Protein AF-A0A8I2JZ01-F1 (afdb_monomer_lite)

Radius of gyration: 20.09 Å; chains: 1; bounding box: 47×57×39 Å

Structure (mmCIF, N/CA/C/O backbone):
data_AF-A0A8I2JZ01-F1
#
_entry.id   AF-A0A8I2JZ01-F1
#
loop_
_atom_site.group_PDB
_atom_site.id
_atom_site.type_symbol
_atom_site.label_atom_id
_atom_site.label_alt_id
_atom_site.label_comp_id
_atom_site.label_asym_id
_atom_site.label_entity_id
_atom_site.label_seq_id
_atom_site.pdbx_PDB_ins_code
_atom_site.Cartn_x
_atom_site.Cartn_y
_atom_site.Cartn_z
_atom_site.occupancy
_atom_site.B_iso_or_equiv
_atom_site.auth_seq_id
_atom_site.auth_comp_id
_atom_site.auth_asym_id
_atom_site.auth_atom_id
_atom_site.pdbx_PDB_model_num
ATOM 1 N N . MET A 1 1 ? 18.876 0.802 -25.998 1.00 35.38 1 MET A N 1
ATOM 2 C CA . MET A 1 1 ? 18.545 -0.433 -25.256 1.00 35.38 1 MET A CA 1
ATOM 3 C C . MET A 1 1 ? 17.893 0.016 -23.960 1.00 35.38 1 MET A C 1
ATOM 5 O O . MET A 1 1 ? 18.572 0.656 -23.172 1.00 35.38 1 MET A O 1
ATOM 9 N N . GLY A 1 2 ? 16.570 -0.131 -23.845 1.00 46.69 2 GLY A N 1
ATOM 10 C CA . GLY A 1 2 ? 15.777 0.472 -22.767 1.00 46.69 2 GLY A CA 1
ATOM 11 C C . GLY A 1 2 ? 16.069 -0.205 -21.436 1.00 46.69 2 GLY A C 1
ATOM 12 O O . GLY A 1 2 ? 15.930 -1.420 -21.314 1.00 46.69 2 GLY A O 1
ATOM 13 N N . SER A 1 3 ? 16.543 0.565 -20.467 1.00 50.56 3 SER A N 1
ATOM 14 C CA . SER A 1 3 ? 16.920 0.053 -19.158 1.00 50.56 3 SER A CA 1
ATOM 15 C C . SER A 1 3 ? 15.683 -0.400 -18.379 1.00 50.56 3 SER A C 1
ATOM 17 O O . SER A 1 3 ? 14.983 0.426 -17.816 1.00 50.56 3 SER A O 1
ATOM 19 N N . LYS A 1 4 ? 15.488 -1.725 -18.390 1.00 61.19 4 LYS A N 1
ATOM 20 C CA . LYS A 1 4 ? 15.120 -2.625 -17.282 1.00 61.19 4 LYS A CA 1
ATOM 21 C C . LYS A 1 4 ? 13.765 -2.427 -16.580 1.00 61.19 4 LYS A C 1
ATOM 23 O O . LYS A 1 4 ? 13.534 -1.419 -15.934 1.00 61.19 4 LYS A O 1
ATOM 28 N N . SER A 1 5 ? 12.977 -3.508 -16.617 1.00 78.44 5 SER A N 1
ATOM 29 C CA . SER A 1 5 ? 11.742 -3.861 -15.883 1.00 78.44 5 SER A CA 1
ATOM 30 C C . SER A 1 5 ? 11.745 -3.687 -14.353 1.00 78.44 5 SER A C 1
ATOM 32 O O . SER A 1 5 ? 10.900 -4.275 -13.686 1.00 78.44 5 SER A O 1
ATOM 34 N N . ILE A 1 6 ? 12.688 -2.946 -13.773 1.00 87.94 6 ILE A N 1
ATOM 35 C CA . ILE A 1 6 ? 12.833 -2.837 -12.322 1.00 87.94 6 ILE A CA 1
ATOM 36 C C . ILE A 1 6 ? 12.098 -1.602 -11.818 1.00 87.94 6 ILE A C 1
ATOM 38 O O . ILE A 1 6 ? 12.281 -0.511 -12.352 1.00 87.94 6 ILE A O 1
ATOM 42 N N . LEU A 1 7 ? 11.311 -1.783 -10.763 1.00 91.19 7 LEU A N 1
ATOM 43 C CA . LEU A 1 7 ? 10.599 -0.718 -10.068 1.00 91.19 7 LEU A CA 1
ATOM 44 C C . LEU A 1 7 ? 10.649 -0.975 -8.560 1.00 91.19 7 LEU A C 1
ATOM 46 O O . LEU A 1 7 ? 10.589 -2.125 -8.124 1.00 91.19 7 LEU A O 1
ATOM 50 N N . SER A 1 8 ? 10.753 0.071 -7.747 1.00 94.19 8 SER A N 1
ATOM 51 C CA . SER A 1 8 ? 10.586 -0.042 -6.296 1.00 94.19 8 SER A CA 1
ATOM 52 C C . SER A 1 8 ? 9.149 0.260 -5.880 1.00 94.19 8 SER A C 1
ATOM 54 O O . SER A 1 8 ? 8.588 1.254 -6.325 1.00 94.19 8 SER A O 1
ATOM 56 N N . LEU A 1 9 ? 8.581 -0.564 -4.995 1.00 95.69 9 LEU A N 1
ATOM 57 C CA . LEU A 1 9 ? 7.471 -0.198 -4.111 1.00 95.69 9 LEU A CA 1
ATOM 58 C C . LEU A 1 9 ? 8.079 0.337 -2.813 1.00 95.69 9 LEU A C 1
ATOM 60 O O . LEU A 1 9 ? 8.651 -0.424 -2.031 1.00 95.69 9 LEU A O 1
ATOM 64 N N . ASP A 1 10 ? 7.993 1.646 -2.622 1.00 96.19 10 ASP A N 1
ATOM 65 C CA . ASP A 1 10 ? 8.699 2.388 -1.575 1.00 96.19 10 ASP A CA 1
ATOM 66 C C . ASP A 1 10 ? 7.836 2.662 -0.348 1.00 96.19 10 ASP A C 1
ATOM 68 O O . ASP A 1 10 ? 8.351 2.746 0.760 1.00 96.19 10 ASP A O 1
ATOM 72 N N . GLU A 1 11 ? 6.525 2.799 -0.532 1.00 95.56 11 GLU A N 1
ATOM 73 C CA . GLU A 1 11 ? 5.577 2.874 0.577 1.00 95.56 11 GLU A CA 1
ATOM 74 C C . GLU A 1 11 ? 4.345 2.045 0.230 1.00 95.56 11 GLU A C 1
ATOM 76 O O . GLU A 1 11 ? 3.812 2.161 -0.873 1.00 95.56 11 GLU A O 1
ATOM 81 N N . LEU A 1 12 ? 3.877 1.241 1.182 1.00 95.44 12 LEU A N 1
ATOM 82 C CA . LEU A 1 12 ? 2.589 0.561 1.130 1.00 95.44 12 LEU A CA 1
ATOM 83 C C . LEU A 1 12 ? 1.906 0.760 2.477 1.00 95.44 12 LEU A C 1
ATOM 85 O O . LEU A 1 12 ? 2.414 0.303 3.502 1.00 95.44 12 LEU A O 1
ATOM 89 N N . LYS A 1 13 ? 0.772 1.456 2.469 1.00 95.25 13 LYS A N 1
ATOM 90 C CA . LYS A 1 13 ? -0.012 1.744 3.670 1.00 95.25 13 LYS A CA 1
ATOM 91 C C . LYS A 1 13 ? -1.476 1.421 3.427 1.00 95.25 13 LYS A C 1
ATOM 93 O O . LYS A 1 13 ? -2.006 1.679 2.345 1.00 95.25 13 LYS A O 1
ATOM 98 N N . ILE A 1 14 ? -2.123 0.866 4.444 1.00 94.88 14 ILE A N 1
ATOM 99 C CA . ILE A 1 14 ? -3.551 0.550 4.431 1.00 94.88 14 ILE A CA 1
ATOM 100 C C . ILE A 1 14 ? -4.190 1.187 5.652 1.00 94.88 14 ILE A C 1
ATOM 102 O O . ILE A 1 14 ? -3.663 1.073 6.758 1.00 94.88 14 ILE A O 1
ATOM 106 N N . PHE A 1 15 ? -5.333 1.829 5.449 1.00 94.19 15 PHE A N 1
ATOM 107 C CA . PHE A 1 15 ? -6.065 2.557 6.479 1.00 94.19 15 PHE A CA 1
ATOM 108 C C . PHE A 1 15 ? -7.512 2.077 6.543 1.00 94.19 15 PHE A C 1
ATOM 110 O O . PHE A 1 15 ? -8.064 1.611 5.542 1.00 94.19 15 PHE A O 1
ATOM 117 N N . LEU A 1 16 ? -8.114 2.222 7.723 1.00 94.19 16 LEU A N 1
ATOM 118 C CA . LEU A 1 16 ? -9.541 2.019 7.936 1.00 94.19 16 LEU A CA 1
ATOM 119 C C . LEU A 1 16 ? -10.197 3.332 8.321 1.00 94.19 16 LEU A C 1
ATOM 121 O O . LEU A 1 16 ? -9.861 3.929 9.340 1.00 94.19 16 LEU A O 1
ATOM 125 N N . GLU A 1 17 ? -11.184 3.732 7.533 1.00 93.00 17 GLU A N 1
ATOM 126 C CA . GLU A 1 17 ? -11.843 5.020 7.674 1.00 93.00 17 GLU A CA 1
ATOM 127 C C . GLU A 1 17 ? -13.353 4.877 7.818 1.00 93.00 17 GLU A C 1
ATOM 129 O O . GLU A 1 17 ? -13.967 3.882 7.429 1.00 93.00 17 GLU A O 1
ATOM 134 N N . THR A 1 18 ? -13.962 5.892 8.425 1.00 93.19 18 THR A N 1
ATOM 135 C CA . THR A 1 18 ? -15.416 5.940 8.664 1.00 93.19 18 THR A CA 1
ATOM 136 C C . THR A 1 18 ? -16.190 6.632 7.538 1.00 93.19 18 THR A C 1
ATOM 138 O O . THR A 1 18 ? -17.417 6.708 7.595 1.00 93.19 18 THR A O 1
ATOM 141 N N . SER A 1 19 ? -15.481 7.156 6.537 1.00 91.12 19 SER A N 1
ATOM 142 C CA . SER A 1 19 ? -16.039 7.810 5.358 1.00 91.12 19 SER A CA 1
ATOM 143 C C . SER A 1 19 ? -15.378 7.241 4.113 1.00 91.12 19 SER A C 1
ATOM 145 O O . SER A 1 19 ? -14.159 7.301 4.008 1.00 91.12 19 SER A O 1
ATOM 147 N N . GLY A 1 20 ? -16.177 6.802 3.139 1.00 89.62 20 GLY A N 1
ATOM 148 C CA . GLY A 1 20 ? -15.698 6.360 1.825 1.00 89.62 20 GLY A CA 1
ATOM 149 C C . GLY A 1 20 ? -15.224 7.495 0.911 1.00 89.62 20 GLY A 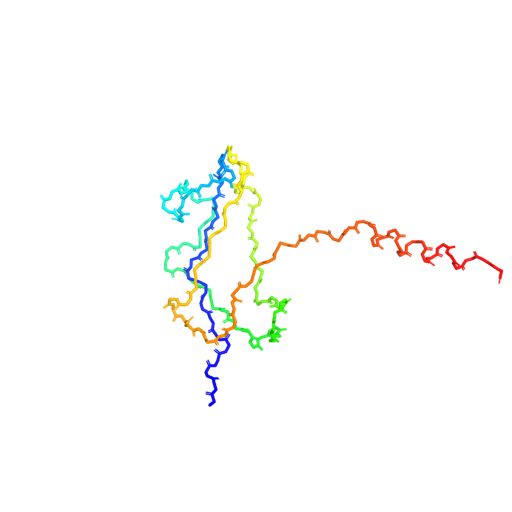C 1
ATOM 150 O O . GLY A 1 20 ? -14.742 7.248 -0.194 1.00 89.62 20 GLY A O 1
ATOM 151 N N . SER A 1 21 ? -15.325 8.753 1.355 1.00 88.94 21 SER A N 1
ATOM 152 C CA . SER A 1 21 ? -14.738 9.901 0.665 1.00 88.94 21 SER A CA 1
ATOM 153 C C . SER A 1 21 ? -13.991 10.798 1.647 1.00 88.94 21 SER A C 1
ATOM 155 O O . SER A 1 21 ? -14.600 11.466 2.486 1.00 88.94 21 SER A O 1
ATOM 157 N N . ILE A 1 22 ? -12.672 10.868 1.489 1.00 86.88 22 ILE A N 1
ATOM 158 C CA . ILE A 1 22 ? -11.772 11.759 2.221 1.00 86.88 22 ILE A CA 1
ATOM 159 C C . ILE A 1 22 ? -11.010 12.581 1.186 1.00 86.88 22 ILE A C 1
ATOM 161 O O . ILE A 1 22 ? -10.529 12.051 0.187 1.00 86.88 22 ILE A O 1
ATOM 165 N N . ALA A 1 23 ? -10.940 13.893 1.395 1.00 85.62 23 ALA A N 1
ATOM 166 C CA . ALA A 1 23 ? -10.184 14.776 0.517 1.00 85.62 23 ALA A CA 1
ATOM 167 C C . ALA A 1 23 ? -8.681 14.684 0.823 1.00 85.62 23 ALA A C 1
ATOM 169 O O . ALA A 1 23 ? -8.289 14.576 1.983 1.00 85.62 23 ALA A O 1
ATOM 170 N N . GLY A 1 24 ? -7.837 14.810 -0.201 1.00 80.69 24 GLY A N 1
ATOM 171 C CA . GLY A 1 24 ? -6.380 14.721 -0.064 1.00 80.69 24 GLY A CA 1
ATOM 172 C C . GLY A 1 24 ? -5.845 13.287 -0.143 1.00 80.69 24 GLY A C 1
ATOM 173 O O . GLY A 1 24 ? -6.552 12.371 -0.550 1.00 80.69 24 GLY A O 1
ATOM 174 N N . CYS A 1 25 ? -4.571 13.115 0.200 1.00 71.75 25 CYS A N 1
ATOM 175 C CA . CYS A 1 25 ? -3.860 11.836 0.202 1.00 71.75 25 CYS A CA 1
ATOM 176 C C . CYS A 1 25 ? -3.036 11.736 1.491 1.00 71.75 25 CYS A C 1
ATOM 178 O O . CYS A 1 25 ? -2.590 12.782 1.953 1.00 71.75 25 CYS A O 1
ATOM 180 N N . SER A 1 26 ? -2.872 10.518 2.028 1.00 67.50 26 SER A N 1
ATOM 181 C CA . SER A 1 26 ? -2.068 10.074 3.193 1.00 67.50 26 SER A CA 1
ATOM 182 C C . SER A 1 26 ? -2.167 10.857 4.510 1.00 67.50 26 SER A C 1
ATOM 184 O O . SER A 1 26 ? -2.335 10.246 5.558 1.00 67.50 26 SER A O 1
ATOM 186 N N . ASP A 1 27 ? -2.083 12.180 4.482 1.00 73.31 27 ASP A N 1
ATOM 187 C CA . ASP A 1 27 ? -1.942 13.062 5.644 1.00 73.31 27 ASP A CA 1
ATOM 188 C C . ASP A 1 27 ? -3.273 13.301 6.372 1.00 73.31 27 ASP A C 1
ATOM 190 O O . ASP A 1 27 ? -3.293 13.740 7.519 1.00 73.31 27 ASP A O 1
ATOM 194 N N . ASN A 1 28 ? -4.389 13.005 5.698 1.00 82.12 28 ASN A N 1
ATOM 195 C CA . ASN A 1 28 ? -5.745 13.125 6.238 1.00 82.12 28 ASN A CA 1
ATOM 196 C C . ASN A 1 28 ? -6.334 11.783 6.688 1.00 82.12 28 ASN A C 1
ATOM 198 O O . ASN A 1 28 ? -7.478 11.752 7.143 1.00 82.12 28 ASN A O 1
ATOM 202 N N . PHE A 1 29 ? -5.589 10.687 6.530 1.00 89.25 29 PHE A N 1
ATOM 203 C CA . PHE A 1 29 ? -6.008 9.384 7.027 1.00 89.25 29 PHE A CA 1
ATOM 204 C C . PHE A 1 29 ? -5.636 9.225 8.502 1.00 89.25 29 PHE A C 1
ATOM 206 O O . PHE A 1 29 ? -4.769 9.912 9.048 1.00 89.25 29 PHE A O 1
ATOM 213 N N . SER A 1 30 ? -6.329 8.306 9.153 1.00 90.81 30 SER A N 1
ATOM 214 C CA . SER A 1 30 ? -6.032 7.806 10.485 1.00 90.81 30 SER A CA 1
ATOM 215 C C . SER A 1 30 ? -4.692 7.055 10.521 1.00 90.81 30 SER A C 1
ATOM 217 O O . SER A 1 30 ? -3.923 7.021 9.561 1.00 90.81 30 SER A O 1
ATOM 219 N N . THR A 1 31 ? -4.364 6.455 11.664 1.00 92.25 31 THR A N 1
ATOM 220 C CA . THR A 1 31 ? -3.186 5.588 11.760 1.00 92.25 31 THR A CA 1
ATOM 221 C C . THR A 1 31 ? -3.367 4.363 10.855 1.00 92.25 31 THR A C 1
ATOM 223 O O . THR A 1 31 ? -4.415 3.717 10.931 1.00 92.25 31 THR A O 1
ATOM 226 N N . PRO A 1 32 ? -2.371 4.007 10.022 1.00 93.94 32 PRO A N 1
ATOM 227 C CA . PRO A 1 32 ? -2.487 2.847 9.155 1.00 93.94 32 PRO A CA 1
ATOM 228 C C . PRO A 1 32 ? -2.650 1.562 9.974 1.00 93.94 32 PRO A C 1
ATOM 230 O O . PRO A 1 32 ? -1.962 1.353 10.974 1.00 93.94 32 PRO A O 1
ATOM 233 N N . VAL A 1 33 ? -3.534 0.676 9.517 1.00 95.44 33 VAL A N 1
ATOM 234 C CA . VAL A 1 33 ? -3.661 -0.694 10.042 1.00 95.44 33 VAL A CA 1
ATOM 235 C C . VAL A 1 33 ? -2.538 -1.598 9.535 1.00 95.44 33 VAL A C 1
ATOM 237 O O . VAL A 1 33 ? -2.213 -2.603 10.164 1.00 95.44 33 VAL A O 1
ATOM 240 N N . TYR A 1 34 ? -1.922 -1.222 8.413 1.00 95.81 34 TYR A N 1
ATOM 241 C CA . TYR A 1 34 ? -0.707 -1.827 7.886 1.00 95.81 34 TYR A CA 1
ATOM 242 C C . TYR A 1 34 ? 0.207 -0.747 7.309 1.00 95.81 34 TYR A C 1
ATOM 244 O O . TYR A 1 34 ? -0.245 0.098 6.536 1.00 95.81 34 TYR A O 1
ATOM 252 N N . ASP A 1 35 ? 1.492 -0.826 7.639 1.00 95.81 35 ASP A N 1
ATOM 253 C CA . ASP A 1 35 ? 2.557 -0.001 7.078 1.00 95.81 35 ASP A CA 1
ATOM 254 C C . ASP A 1 35 ? 3.743 -0.916 6.739 1.00 95.81 35 ASP A C 1
ATOM 256 O O . ASP A 1 35 ? 4.157 -1.726 7.575 1.00 95.81 35 ASP A O 1
ATOM 260 N N . LEU A 1 36 ? 4.283 -0.799 5.522 1.00 96.12 36 LEU A N 1
ATOM 261 C CA . LEU A 1 36 ? 5.515 -1.485 5.110 1.00 96.12 36 LEU A CA 1
ATOM 262 C C . LEU A 1 36 ? 6.696 -1.148 6.038 1.00 96.12 36 LEU A C 1
ATOM 264 O O . LEU A 1 36 ? 7.613 -1.957 6.211 1.00 96.12 36 LEU A O 1
ATOM 268 N N . GLY A 1 37 ? 6.639 0.017 6.679 1.00 94.44 37 GLY A N 1
ATOM 269 C CA . GLY A 1 37 ? 7.602 0.490 7.655 1.00 94.44 37 GLY A CA 1
ATOM 270 C C . GLY A 1 37 ? 8.701 1.340 7.032 1.00 94.44 37 GLY A C 1
ATOM 271 O O . GLY A 1 37 ? 9.026 1.245 5.849 1.00 94.44 37 GLY A O 1
ATOM 272 N N . GLU A 1 38 ? 9.301 2.185 7.865 1.00 90.94 38 GLU A N 1
ATOM 273 C CA . GLU A 1 38 ? 10.392 3.060 7.451 1.00 90.94 38 GLU A CA 1
ATOM 274 C C . GLU A 1 38 ? 11.607 2.259 6.966 1.00 90.94 38 GLU A C 1
ATOM 276 O O . GLU A 1 38 ? 11.993 1.254 7.564 1.00 90.94 38 GLU A O 1
ATOM 281 N N . ASN A 1 39 ? 12.249 2.746 5.899 1.00 89.88 39 ASN A N 1
ATOM 282 C CA . ASN A 1 39 ? 13.424 2.139 5.260 1.00 89.88 39 ASN A CA 1
ATOM 283 C C . ASN A 1 39 ? 13.208 0.726 4.688 1.00 89.88 39 ASN A C 1
ATOM 285 O O . ASN A 1 39 ? 14.178 0.088 4.273 1.00 89.88 39 ASN A O 1
ATOM 289 N N . ASN A 1 40 ? 11.963 0.258 4.611 1.00 96.00 40 ASN A N 1
ATOM 290 C CA . ASN A 1 40 ? 11.606 -0.958 3.897 1.00 96.00 40 ASN A CA 1
ATOM 291 C C . ASN A 1 40 ? 11.049 -0.596 2.522 1.00 96.00 40 ASN A C 1
ATOM 293 O O . ASN A 1 40 ? 10.227 0.302 2.385 1.00 96.00 40 ASN A O 1
ATOM 297 N N . TRP A 1 41 ? 11.489 -1.318 1.499 1.00 96.50 41 TRP A N 1
ATOM 298 C CA . TRP A 1 41 ? 10.968 -1.203 0.143 1.00 96.50 41 TRP A CA 1
ATOM 299 C C . TRP A 1 41 ? 11.090 -2.552 -0.554 1.00 96.50 41 TRP A C 1
ATOM 301 O O . TRP A 1 41 ? 11.902 -3.401 -0.169 1.00 96.50 41 TRP A O 1
ATOM 311 N N . ILE A 1 42 ? 10.269 -2.762 -1.576 1.00 95.06 42 ILE A N 1
ATOM 312 C CA . ILE A 1 42 ? 10.219 -4.025 -2.307 1.00 95.06 42 ILE A CA 1
ATOM 313 C C . ILE A 1 42 ? 10.627 -3.778 -3.751 1.00 95.06 42 ILE A C 1
ATOM 315 O O . ILE A 1 42 ? 10.117 -2.879 -4.413 1.00 95.06 42 ILE A O 1
ATOM 319 N N . LYS A 1 43 ? 11.567 -4.586 -4.242 1.00 93.00 43 LYS A N 1
ATOM 32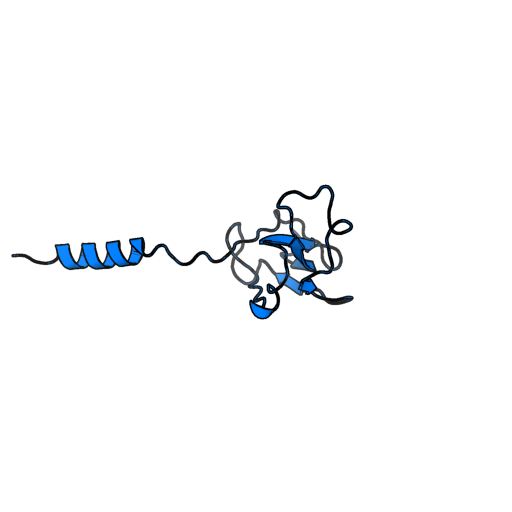0 C CA . LYS A 1 43 ? 11.984 -4.572 -5.641 1.00 93.00 43 LYS A CA 1
ATOM 321 C C . LYS A 1 43 ? 11.033 -5.431 -6.465 1.00 93.00 43 LYS A C 1
ATOM 323 O O . LYS A 1 43 ? 10.897 -6.622 -6.197 1.00 93.00 43 LYS A O 1
ATOM 328 N N . LEU A 1 44 ? 10.427 -4.822 -7.470 1.00 90.31 44 LEU A N 1
ATOM 329 C CA . LEU A 1 44 ? 9.599 -5.467 -8.477 1.00 90.31 44 LEU A CA 1
ATOM 330 C C . LEU A 1 44 ? 10.414 -5.620 -9.760 1.00 90.31 44 LEU A C 1
ATOM 332 O O . LEU A 1 44 ? 11.209 -4.742 -10.105 1.00 90.31 44 LEU A O 1
ATOM 336 N N . ASP A 1 45 ? 10.231 -6.746 -10.443 1.00 87.31 45 ASP A N 1
ATOM 337 C CA . ASP A 1 45 ? 10.882 -7.043 -11.716 1.00 87.31 45 ASP A CA 1
ATOM 338 C C . ASP A 1 45 ? 9.871 -7.662 -12.685 1.00 87.31 45 ASP A C 1
ATOM 340 O O . ASP A 1 45 ? 9.625 -8.871 -12.664 1.00 87.31 45 ASP A O 1
ATOM 344 N N . ALA A 1 46 ? 9.340 -6.828 -13.580 1.00 80.44 46 ALA A N 1
ATOM 345 C CA . ALA A 1 46 ? 8.382 -7.232 -14.613 1.00 80.44 46 ALA A CA 1
ATOM 346 C C . ALA A 1 46 ? 8.966 -8.219 -15.649 1.00 80.44 46 ALA A C 1
ATOM 348 O O . ALA A 1 46 ? 8.270 -8.685 -16.551 1.00 80.44 46 ALA A O 1
ATOM 349 N N . GLY A 1 47 ? 10.268 -8.521 -15.585 1.00 79.00 47 GLY A N 1
ATOM 350 C CA . GLY A 1 47 ? 10.898 -9.573 -16.378 1.00 79.00 47 GLY A CA 1
ATOM 351 C C . GLY A 1 47 ? 10.717 -10.983 -15.805 1.00 79.00 47 GLY A C 1
ATOM 352 O O . GLY A 1 47 ? 11.035 -11.943 -16.508 1.00 79.00 47 GLY A O 1
ATOM 353 N N . LEU A 1 48 ? 10.239 -11.130 -14.560 1.00 77.56 48 LEU A N 1
ATOM 354 C CA . LEU A 1 48 ? 10.182 -12.427 -13.872 1.00 77.56 48 LEU A CA 1
ATOM 355 C C . LEU A 1 48 ? 8.945 -13.263 -14.213 1.00 77.56 48 LEU A C 1
ATOM 357 O O . LEU A 1 48 ? 9.080 -14.465 -14.440 1.00 77.56 48 LEU A O 1
ATOM 361 N N . VAL A 1 49 ? 7.752 -12.663 -14.210 1.00 68.50 49 VAL A N 1
ATOM 362 C CA . VAL A 1 49 ? 6.478 -13.415 -14.251 1.00 68.50 49 VAL A CA 1
ATOM 363 C C . VAL A 1 49 ? 5.747 -13.269 -15.592 1.00 68.50 49 VAL A C 1
ATOM 365 O O . VAL A 1 49 ? 4.927 -14.112 -15.952 1.00 68.50 49 VAL A O 1
ATOM 368 N N . GLY A 1 50 ? 6.101 -12.248 -16.372 1.00 64.00 50 GLY A N 1
ATOM 369 C CA . GLY A 1 50 ? 5.519 -11.948 -17.675 1.00 64.00 50 GLY A CA 1
ATOM 370 C C . GLY A 1 50 ? 5.371 -10.442 -17.851 1.00 64.00 50 GLY A C 1
ATOM 371 O O . GLY A 1 50 ? 4.982 -9.734 -16.934 1.00 64.00 50 GLY A O 1
ATOM 372 N N . ASN A 1 51 ? 5.696 -9.938 -19.036 1.00 65.56 51 ASN A N 1
ATOM 373 C CA . ASN A 1 51 ? 5.633 -8.515 -19.337 1.00 65.56 51 ASN A CA 1
ATOM 374 C C . ASN A 1 51 ? 4.258 -8.135 -19.916 1.00 65.56 51 ASN A C 1
ATOM 376 O O . ASN A 1 51 ? 3.896 -8.598 -20.997 1.00 65.56 51 ASN A O 1
ATOM 380 N N . GLY A 1 52 ? 3.521 -7.244 -19.244 1.00 65.50 52 GLY A N 1
ATOM 381 C CA . GLY A 1 52 ? 2.273 -6.656 -19.752 1.00 65.50 52 GLY A CA 1
ATOM 382 C C . GLY A 1 52 ? 1.216 -6.408 -18.671 1.00 65.50 52 GLY A C 1
ATOM 383 O O . GLY A 1 52 ? 1.319 -6.928 -17.566 1.00 65.50 52 GLY A O 1
ATOM 384 N N . SER A 1 53 ? 0.187 -5.624 -19.013 1.00 65.88 53 SER A N 1
ATOM 385 C CA . SER A 1 53 ? -0.972 -5.369 -18.138 1.00 65.88 53 SER A CA 1
ATOM 386 C C . SER A 1 53 ? -1.658 -6.683 -17.743 1.00 65.88 53 SER A C 1
ATOM 388 O O . SER A 1 53 ? -1.752 -7.614 -18.553 1.00 65.88 53 SER A O 1
ATOM 390 N N . GLY A 1 54 ? -2.099 -6.774 -16.488 1.00 67.19 54 GLY A N 1
ATOM 391 C CA . GLY A 1 54 ? -2.741 -7.969 -15.926 1.00 67.19 54 GLY A CA 1
ATOM 392 C C . GLY A 1 54 ? -1.808 -9.124 -15.532 1.00 67.19 54 GLY A C 1
ATOM 393 O O . GLY A 1 54 ? -2.298 -10.134 -15.025 1.00 67.19 54 GLY A O 1
ATOM 394 N N . SER A 1 55 ? -0.489 -9.001 -15.724 1.00 71.81 55 SER A N 1
ATOM 395 C CA . SER A 1 55 ? 0.498 -9.940 -15.163 1.00 71.81 55 SER A CA 1
ATOM 396 C C . SER A 1 55 ? 1.017 -9.384 -13.837 1.00 71.81 55 SER A C 1
ATOM 398 O O . SER A 1 55 ? 1.582 -8.298 -13.803 1.00 71.81 55 SER A O 1
ATOM 400 N N . GLY A 1 56 ? 0.765 -10.088 -12.731 1.00 71.25 56 GLY A N 1
ATOM 401 C CA . GLY A 1 56 ? 1.178 -9.639 -11.400 1.00 71.25 56 GLY A CA 1
ATOM 402 C C . GLY A 1 56 ? 2.615 -10.041 -11.068 1.00 71.25 56 GLY A C 1
ATOM 403 O O . GLY A 1 56 ? 2.954 -11.221 -11.143 1.00 71.25 56 GLY A O 1
ATOM 404 N N . ASP A 1 57 ? 3.423 -9.080 -10.617 1.00 79.31 57 ASP A N 1
ATOM 405 C CA . ASP A 1 57 ? 4.806 -9.311 -10.162 1.00 79.31 57 ASP A CA 1
ATOM 406 C C . ASP A 1 57 ? 4.904 -9.622 -8.653 1.00 79.31 57 ASP A C 1
ATOM 408 O O . ASP A 1 57 ? 5.952 -10.032 -8.152 1.00 79.31 57 ASP A O 1
ATOM 412 N N . MET A 1 58 ? 3.812 -9.418 -7.909 1.00 87.38 58 MET A N 1
ATOM 413 C CA . MET A 1 58 ? 3.744 -9.511 -6.449 1.00 87.38 58 MET A CA 1
ATOM 414 C C . MET A 1 58 ? 2.347 -9.939 -5.983 1.00 87.38 58 MET A C 1
ATOM 416 O O . MET A 1 58 ? 1.337 -9.526 -6.547 1.00 87.38 58 MET A O 1
ATOM 420 N N . LEU A 1 59 ? 2.302 -10.682 -4.872 1.00 89.56 59 LEU A N 1
ATOM 421 C CA . LEU A 1 59 ? 1.116 -10.817 -4.025 1.00 89.56 59 LEU A CA 1
ATOM 422 C C . LEU A 1 59 ? 1.419 -10.248 -2.634 1.00 89.56 59 LEU A C 1
ATOM 424 O O . LEU A 1 59 ? 2.437 -10.597 -2.034 1.00 89.56 59 LEU A O 1
ATOM 428 N N . ALA A 1 60 ? 0.528 -9.401 -2.116 1.00 91.94 60 ALA A N 1
ATOM 429 C CA . ALA A 1 60 ? 0.605 -8.854 -0.764 1.00 91.94 60 ALA A CA 1
ATOM 430 C C . ALA A 1 60 ? -0.473 -9.498 0.122 1.00 91.94 60 ALA A C 1
ATOM 432 O O . ALA A 1 60 ? -1.666 -9.304 -0.101 1.00 91.94 60 ALA A O 1
ATOM 433 N N . PHE A 1 61 ? -0.052 -10.268 1.129 1.00 93.25 61 PHE A N 1
ATOM 434 C CA . PHE A 1 61 ? -0.955 -10.921 2.079 1.00 93.25 61 PHE A CA 1
ATOM 435 C C . PHE A 1 61 ? -0.995 -10.137 3.389 1.00 93.25 61 PHE A C 1
ATOM 437 O O . PHE A 1 61 ? -0.020 -10.125 4.141 1.00 93.25 61 PHE A O 1
ATOM 444 N N . ILE A 1 62 ? -2.130 -9.495 3.657 1.00 93.31 62 ILE A N 1
ATOM 445 C CA . ILE A 1 62 ? -2.351 -8.678 4.852 1.00 93.31 62 ILE A CA 1
ATOM 446 C C . ILE A 1 62 ? -3.304 -9.434 5.784 1.00 93.31 62 ILE A C 1
ATOM 448 O O . ILE A 1 62 ? -4.372 -9.838 5.329 1.00 93.31 62 ILE A O 1
ATOM 452 N N . PRO A 1 63 ? -2.951 -9.662 7.062 1.00 94.19 63 PRO A N 1
ATOM 453 C CA . PRO A 1 63 ? -3.823 -10.385 7.980 1.00 94.19 63 PRO A CA 1
ATOM 454 C C . PRO A 1 63 ? -5.164 -9.679 8.216 1.00 94.19 63 PRO A C 1
ATOM 456 O O . PRO A 1 63 ? -5.186 -8.521 8.634 1.00 94.19 63 PRO A O 1
ATOM 459 N N . ASP A 1 64 ? -6.269 -10.417 8.084 1.00 91.81 64 ASP A N 1
ATOM 460 C CA . ASP A 1 64 ? -7.631 -9.932 8.373 1.00 91.81 64 ASP A CA 1
ATOM 461 C C . ASP A 1 64 ? -7.767 -9.345 9.787 1.00 91.81 64 ASP A C 1
ATOM 463 O O . ASP A 1 64 ? -8.551 -8.431 10.026 1.00 91.81 64 ASP A O 1
ATOM 467 N N . SER A 1 65 ? -6.962 -9.827 10.741 1.00 94.69 65 SER A N 1
ATOM 468 C CA . SER A 1 65 ? -6.964 -9.346 12.126 1.00 94.69 65 SER A CA 1
ATOM 469 C C . SER A 1 65 ? -6.576 -7.874 12.276 1.00 94.69 65 SER A C 1
ATOM 471 O O . SER A 1 65 ? -6.857 -7.294 13.322 1.00 94.69 65 SER A O 1
ATOM 473 N N . LEU A 1 66 ? -5.917 -7.282 11.275 1.00 94.75 66 LEU A N 1
ATOM 474 C CA . LEU A 1 66 ? -5.587 -5.854 11.257 1.00 94.75 66 LEU A CA 1
ATOM 475 C C . LEU A 1 66 ? -6.810 -4.987 10.918 1.00 94.75 66 LEU A C 1
ATOM 477 O O . LEU A 1 66 ? -6.828 -3.800 11.225 1.00 94.75 66 LEU A O 1
ATOM 481 N N . PHE A 1 67 ? -7.861 -5.578 10.347 1.00 93.12 67 PHE A N 1
ATOM 482 C CA . PHE A 1 67 ? -9.066 -4.878 9.911 1.00 93.12 67 PHE A CA 1
ATOM 483 C C . PHE A 1 67 ? -10.184 -4.930 10.967 1.00 93.12 67 PHE A C 1
ATOM 485 O O . PHE A 1 67 ? -11.332 -5.246 10.666 1.00 93.12 67 PHE A O 1
ATOM 492 N N . ASN A 1 68 ? -9.851 -4.655 12.232 1.00 89.06 68 ASN A N 1
ATOM 493 C CA . ASN A 1 68 ? -10.770 -4.765 13.376 1.00 89.06 68 ASN A CA 1
ATOM 494 C C . ASN A 1 68 ? -11.225 -3.407 13.964 1.00 89.06 68 ASN A C 1
ATOM 496 O O . ASN A 1 68 ? -11.761 -3.364 15.073 1.00 89.06 68 ASN A O 1
ATOM 500 N N . GLY A 1 69 ? -11.007 -2.306 13.237 1.00 81.12 69 GLY A N 1
ATOM 501 C CA . GLY A 1 69 ? -11.336 -0.939 13.656 1.00 81.12 69 GLY A CA 1
ATOM 502 C C . GLY A 1 69 ? -12.784 -0.513 13.383 1.00 81.12 69 GLY A C 1
ATOM 503 O O . GLY A 1 69 ? -13.585 -1.258 12.830 1.00 81.12 69 GLY A O 1
ATOM 504 N N . SER A 1 70 ? -13.127 0.723 13.761 1.00 78.31 70 SER A N 1
ATOM 505 C CA . SER A 1 70 ? -14.470 1.298 13.559 1.00 78.31 70 SER A CA 1
ATOM 506 C C . SER A 1 70 ? -14.744 1.793 12.133 1.00 78.31 70 SER A C 1
ATOM 508 O O . SER A 1 70 ? -15.857 2.232 11.849 1.00 78.31 70 SER A O 1
ATOM 510 N N . GLY A 1 71 ? -13.732 1.795 11.264 1.00 84.56 71 GLY A N 1
ATOM 511 C CA . GLY A 1 71 ? -13.864 2.182 9.864 1.00 84.56 71 GLY A CA 1
ATOM 512 C C . GLY A 1 71 ? -14.332 1.017 8.997 1.00 84.56 71 GLY A C 1
ATOM 513 O O . GLY A 1 71 ? -13.807 -0.086 9.125 1.00 84.56 71 GLY A O 1
ATOM 514 N N . ASN A 1 72 ? -15.301 1.268 8.116 1.00 90.00 72 ASN A N 1
ATOM 515 C CA . ASN A 1 72 ? -15.796 0.280 7.147 1.00 90.00 72 ASN A CA 1
ATOM 516 C C . ASN A 1 72 ? -15.184 0.473 5.753 1.00 90.00 72 ASN A C 1
ATOM 518 O O . ASN A 1 72 ? -15.344 -0.390 4.891 1.00 90.00 72 ASN A O 1
ATOM 522 N N . ASP A 1 73 ? -14.504 1.597 5.529 1.00 92.69 73 ASP A N 1
ATOM 523 C CA . ASP A 1 73 ? -13.923 1.959 4.246 1.00 92.69 73 ASP A CA 1
ATOM 524 C C . ASP A 1 73 ? -12.410 1.716 4.275 1.00 92.69 73 ASP A C 1
ATOM 526 O O . ASP A 1 73 ? -11.698 2.222 5.145 1.00 92.69 73 ASP A O 1
ATOM 530 N N . VAL A 1 74 ? -11.914 0.923 3.321 1.00 92.50 74 VAL A N 1
ATOM 531 C CA . VAL A 1 74 ? -10.487 0.609 3.186 1.00 92.50 74 VAL A CA 1
ATOM 532 C C . VAL A 1 74 ? -9.842 1.601 2.230 1.00 92.50 74 VAL A C 1
ATOM 534 O O . VAL A 1 74 ? -10.231 1.693 1.064 1.00 92.50 74 VAL A O 1
ATOM 537 N N . TYR A 1 75 ? -8.807 2.287 2.705 1.00 92.38 75 TYR A N 1
ATOM 538 C CA . TYR A 1 75 ? -7.962 3.134 1.872 1.00 92.38 75 TYR A CA 1
ATOM 539 C C . TYR A 1 75 ? -6.614 2.466 1.647 1.00 92.38 75 TYR A C 1
ATOM 541 O O . TYR A 1 75 ? -5.952 2.029 2.587 1.00 92.38 75 TYR A O 1
ATOM 549 N N . PHE A 1 76 ? -6.216 2.404 0.380 1.00 92.56 76 PHE A N 1
ATOM 550 C CA . PHE A 1 76 ? -4.983 1.785 -0.078 1.00 92.56 76 PHE A CA 1
ATOM 551 C C . PHE A 1 76 ? -4.061 2.857 -0.658 1.00 92.56 76 PHE A C 1
ATOM 553 O O . PHE A 1 76 ? -4.447 3.578 -1.579 1.00 92.56 76 PHE A O 1
ATOM 560 N N . TYR A 1 77 ? -2.847 2.958 -0.125 1.00 93.00 77 TYR A N 1
ATOM 561 C CA . TYR A 1 77 ? -1.822 3.877 -0.604 1.00 93.00 77 TYR A CA 1
ATOM 562 C C . TYR A 1 77 ? -0.561 3.107 -0.981 1.00 93.00 77 TYR A C 1
ATOM 564 O O . TYR A 1 77 ? -0.024 2.344 -0.177 1.00 93.00 77 TYR A O 1
ATOM 572 N N . SER A 1 78 ? -0.065 3.364 -2.188 1.00 93.62 78 SER A N 1
ATOM 573 C CA . SER A 1 78 ? 1.193 2.822 -2.689 1.00 93.62 78 SER A CA 1
ATOM 574 C C . SER A 1 78 ? 2.015 3.914 -3.361 1.00 93.62 78 SER A C 1
ATOM 576 O O . SER A 1 78 ? 1.480 4.672 -4.174 1.00 93.62 78 SER A O 1
ATOM 578 N N . LYS A 1 79 ? 3.313 3.962 -3.065 1.00 93.44 79 LYS A N 1
ATOM 579 C CA . LYS A 1 79 ? 4.277 4.868 -3.696 1.00 93.44 79 LYS A CA 1
ATOM 580 C C . LYS A 1 79 ? 5.397 4.065 -4.327 1.00 93.44 79 LYS A C 1
ATOM 582 O O . LYS A 1 79 ? 5.924 3.156 -3.691 1.00 93.44 79 LYS A O 1
ATOM 587 N N . PHE A 1 80 ? 5.781 4.447 -5.536 1.00 93.12 80 PHE A N 1
ATOM 588 C CA . PHE A 1 80 ? 6.792 3.748 -6.312 1.00 93.12 80 PHE A CA 1
ATOM 589 C C . PHE A 1 80 ? 7.892 4.691 -6.802 1.00 93.12 80 PHE A C 1
ATOM 591 O O . PHE A 1 80 ? 7.714 5.912 -6.840 1.00 93.12 80 PHE A O 1
ATOM 598 N N . GLY A 1 81 ? 9.009 4.114 -7.237 1.00 93.25 81 GLY A N 1
ATOM 599 C CA . GLY A 1 81 ? 10.040 4.812 -8.000 1.00 93.25 81 GLY A CA 1
ATOM 600 C C . GLY A 1 81 ? 11.024 5.684 -7.214 1.00 93.25 81 GLY A C 1
ATOM 601 O O . GLY A 1 81 ? 11.803 6.396 -7.848 1.00 93.25 81 GLY A O 1
ATOM 602 N N . VAL A 1 82 ? 11.012 5.672 -5.876 1.00 94.25 82 VAL A N 1
ATOM 603 C CA . VAL A 1 82 ? 11.967 6.443 -5.053 1.00 94.25 82 VAL A CA 1
ATOM 604 C C . VAL A 1 82 ? 13.350 5.798 -5.071 1.00 94.25 82 VAL A C 1
ATOM 606 O O . VAL A 1 82 ? 14.340 6.497 -5.290 1.00 94.25 82 VAL A O 1
ATOM 609 N N . ASN A 1 83 ? 13.429 4.484 -4.840 1.00 94.69 83 ASN A N 1
ATOM 610 C CA . ASN A 1 83 ? 14.697 3.751 -4.843 1.00 94.69 83 ASN A CA 1
ATOM 611 C C . ASN A 1 83 ? 15.094 3.265 -6.246 1.00 94.69 83 ASN A C 1
ATOM 613 O O . ASN A 1 83 ? 16.274 3.295 -6.592 1.00 94.69 83 ASN A O 1
ATOM 617 N N . GLU A 1 84 ? 14.130 2.820 -7.054 1.00 92.94 84 GLU A N 1
ATOM 618 C CA . GLU A 1 84 ? 14.348 2.314 -8.414 1.00 92.94 84 GLU A CA 1
ATOM 619 C C . GLU A 1 84 ? 13.203 2.786 -9.316 1.00 92.94 84 GLU A C 1
ATOM 621 O O . GLU A 1 84 ? 12.059 2.370 -9.132 1.00 92.94 84 GLU A O 1
ATOM 626 N N . SER A 1 85 ? 13.494 3.641 -10.297 1.00 90.44 85 SER A N 1
ATOM 627 C CA . SER A 1 85 ? 12.492 4.153 -11.234 1.00 90.44 85 SER A CA 1
ATOM 628 C C . SER A 1 85 ? 12.420 3.326 -12.519 1.00 90.44 85 SER A C 1
ATOM 630 O O . SER A 1 85 ? 13.424 2.809 -13.012 1.00 90.44 85 SER A O 1
ATOM 632 N N . SER A 1 86 ? 11.217 3.244 -13.087 1.00 83.62 86 SER A N 1
ATOM 633 C CA . SER A 1 86 ? 10.940 2.559 -14.350 1.00 83.62 86 SER A CA 1
ATOM 634 C C . SER A 1 86 ? 10.372 3.536 -15.378 1.00 83.62 86 SER A C 1
ATOM 636 O O . SER A 1 86 ? 9.676 4.486 -15.032 1.00 83.62 86 SER A O 1
ATOM 638 N N . ASN A 1 87 ? 10.636 3.272 -16.659 1.00 78.62 87 ASN A N 1
ATOM 639 C CA . ASN A 1 87 ? 9.983 3.948 -17.789 1.00 78.62 87 ASN A CA 1
ATOM 640 C C . ASN A 1 87 ? 8.844 3.090 -18.381 1.00 78.62 87 ASN A C 1
ATOM 642 O O . ASN A 1 87 ? 8.540 3.195 -19.572 1.00 78.62 87 ASN A O 1
ATOM 646 N N . GLY A 1 88 ? 8.302 2.166 -17.582 1.00 77.00 88 GLY A N 1
ATOM 647 C CA . GLY A 1 88 ? 7.199 1.278 -17.945 1.00 77.00 88 GLY A CA 1
ATOM 648 C C . GLY A 1 88 ? 5.828 1.964 -17.966 1.00 77.00 88 GLY A C 1
ATOM 649 O O . GLY A 1 88 ? 5.720 3.188 -17.929 1.00 77.00 88 GLY A O 1
ATOM 650 N N . GLY A 1 89 ? 4.774 1.148 -18.075 1.00 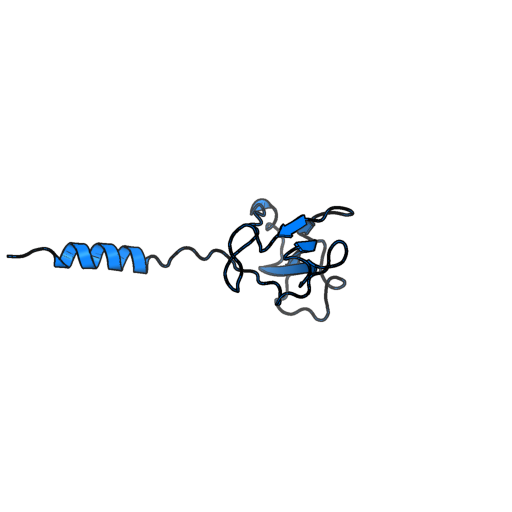77.56 89 GLY A N 1
ATOM 651 C CA . GLY A 1 89 ? 3.390 1.596 -17.884 1.00 77.56 89 GLY A CA 1
ATOM 652 C C . GLY A 1 89 ? 3.054 1.834 -16.408 1.00 77.56 89 GLY A C 1
ATOM 653 O O . GLY A 1 89 ? 3.909 1.654 -15.549 1.00 77.56 89 GLY A O 1
ATOM 654 N N . PHE A 1 90 ? 1.809 2.230 -16.132 1.00 81.88 90 PHE A N 1
ATOM 655 C CA . PHE A 1 90 ? 1.323 2.467 -14.768 1.00 81.88 90 PHE A CA 1
ATOM 656 C C . PHE A 1 90 ? 1.242 1.181 -13.942 1.00 81.88 90 PHE A C 1
ATOM 658 O O . PHE A 1 90 ? 0.955 0.110 -14.479 1.00 81.88 90 PHE A O 1
ATOM 665 N N . GLU A 1 91 ? 1.432 1.311 -12.632 1.00 85.94 91 GLU A N 1
ATOM 666 C CA . GLU A 1 91 ? 1.286 0.219 -11.676 1.00 85.94 91 GLU A CA 1
ATOM 667 C C . GLU A 1 91 ? -0.192 -0.139 -11.458 1.00 85.94 91 GLU A C 1
ATOM 669 O O . GLU A 1 91 ? -1.055 0.731 -11.319 1.00 85.94 91 GLU A O 1
ATOM 674 N N . GLU A 1 92 ? -0.484 -1.437 -11.400 1.00 86.62 92 GLU A N 1
ATOM 675 C CA . GLU A 1 92 ? -1.841 -1.976 -11.294 1.00 86.62 92 GLU A CA 1
ATOM 676 C C . GLU A 1 92 ? -1.983 -2.823 -10.022 1.00 86.62 92 GLU A C 1
ATOM 678 O O . GLU A 1 92 ? -1.079 -3.568 -9.646 1.00 86.62 92 GLU A O 1
ATOM 683 N N . TRP A 1 93 ? -3.151 -2.747 -9.379 1.00 88.19 93 TRP A N 1
ATOM 684 C CA . TRP A 1 93 ? -3.523 -3.602 -8.252 1.00 88.19 93 TRP A CA 1
ATOM 685 C C . TRP A 1 93 ? -4.841 -4.303 -8.555 1.00 88.19 93 TRP A C 1
ATOM 687 O O . TRP A 1 93 ? -5.761 -3.713 -9.122 1.00 88.19 93 TRP A O 1
ATOM 697 N N . ALA A 1 94 ? -4.951 -5.557 -8.131 1.00 85.19 94 ALA A N 1
ATOM 698 C CA . ALA A 1 94 ? -6.185 -6.319 -8.202 1.00 85.19 94 ALA A CA 1
ATOM 699 C C . ALA A 1 94 ? -6.433 -7.016 -6.868 1.00 85.19 94 ALA A C 1
ATOM 701 O O . ALA A 1 94 ? -5.509 -7.508 -6.221 1.00 85.19 94 ALA A O 1
ATOM 702 N N . VAL A 1 95 ? -7.700 -7.085 -6.474 1.00 82.94 95 VAL A N 1
ATOM 703 C CA . VAL A 1 95 ? -8.130 -7.962 -5.388 1.00 82.94 95 VAL A CA 1
ATOM 704 C C . VAL A 1 95 ? -8.490 -9.303 -6.006 1.00 82.94 95 VAL A C 1
ATOM 706 O O . VAL A 1 95 ? -9.196 -9.355 -7.016 1.00 82.94 95 VAL A O 1
ATOM 709 N N . GLN A 1 96 ? 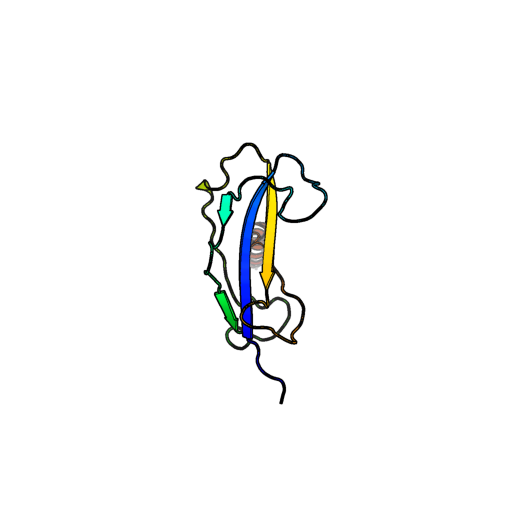-8.027 -10.395 -5.404 1.00 73.44 96 GLN A N 1
ATOM 710 C CA . GLN A 1 96 ? -8.468 -11.718 -5.815 1.00 73.44 96 GLN A CA 1
ATOM 711 C C . GLN A 1 96 ? -9.936 -11.892 -5.416 1.00 73.44 96 GLN A C 1
ATOM 713 O O . GLN A 1 96 ? -10.262 -12.139 -4.257 1.00 73.44 96 GLN A O 1
ATOM 718 N N . VAL A 1 97 ? -10.833 -11.745 -6.387 1.00 69.69 97 VAL A N 1
ATOM 719 C CA . VAL A 1 97 ? -12.250 -12.052 -6.202 1.00 69.69 97 VAL A CA 1
ATOM 720 C C . VAL A 1 97 ? -12.409 -13.563 -6.371 1.00 69.69 97 VAL A C 1
ATOM 722 O O . VAL A 1 97 ? -11.991 -14.088 -7.407 1.00 69.69 97 VAL A O 1
ATOM 725 N N . PRO A 1 98 ? -12.974 -14.290 -5.388 1.00 62.91 98 PRO A N 1
ATOM 726 C CA . PRO A 1 98 ? -13.289 -15.699 -5.568 1.00 62.91 98 PRO A CA 1
ATOM 727 C C . PRO A 1 98 ? -14.121 -15.877 -6.837 1.00 62.91 98 PRO A C 1
ATOM 729 O O . PRO A 1 98 ? -15.079 -15.132 -7.055 1.00 62.91 98 PRO A O 1
ATOM 732 N N . GLU A 1 99 ? -13.753 -16.854 -7.668 1.00 64.69 99 GLU A N 1
ATOM 733 C CA . GLU A 1 99 ? -14.514 -17.208 -8.866 1.00 64.69 99 GLU A CA 1
ATOM 734 C C . GLU A 1 99 ? -16.005 -17.308 -8.502 1.00 64.69 99 GLU A C 1
ATOM 736 O O . GLU A 1 99 ? -16.349 -18.008 -7.537 1.00 64.69 99 GLU A O 1
ATOM 741 N N . PRO A 1 100 ? -16.910 -16.626 -9.231 1.00 63.84 100 PRO A N 1
ATOM 742 C CA . PRO A 1 100 ? -18.331 -16.768 -8.985 1.00 63.84 100 PRO A CA 1
ATOM 743 C C . PRO A 1 100 ? -18.682 -18.253 -9.032 1.00 63.84 100 PRO A C 1
ATOM 745 O O . PRO A 1 100 ? -18.348 -18.951 -9.991 1.00 63.84 100 PRO A O 1
ATOM 748 N N . THR A 1 101 ? -19.416 -18.743 -8.035 1.00 59.06 101 THR A N 1
ATOM 749 C CA . THR A 1 101 ? -19.919 -20.130 -7.978 1.00 59.06 101 THR A CA 1
ATOM 750 C C . THR A 1 101 ? -20.679 -20.557 -9.246 1.00 59.06 101 THR A C 1
ATOM 752 O O . THR A 1 101 ? -20.866 -21.749 -9.491 1.00 59.06 101 THR A O 1
ATOM 755 N N . ALA A 1 102 ? -21.055 -19.604 -10.104 1.00 58.19 102 ALA A N 1
ATOM 756 C CA . ALA A 1 102 ? -21.540 -19.824 -11.461 1.00 58.19 102 ALA A CA 1
ATOM 757 C C . ALA A 1 102 ? -20.606 -20.685 -12.341 1.00 58.19 102 ALA A C 1
ATOM 759 O O . ALA A 1 102 ? -21.117 -21.483 -13.128 1.00 58.19 102 ALA A O 1
ATOM 760 N N . LEU A 1 103 ? -19.274 -20.607 -12.201 1.00 57.66 103 LEU A N 1
ATOM 761 C CA . LEU A 1 103 ? -18.358 -21.475 -12.962 1.00 57.66 103 LEU A CA 1
ATOM 762 C C . LEU A 1 103 ? -18.429 -22.944 -12.518 1.00 57.66 103 LEU A C 1
ATOM 764 O O . LEU A 1 103 ? -18.380 -23.845 -13.358 1.00 57.66 103 LEU A O 1
ATOM 768 N N . VAL A 1 104 ? -18.660 -23.201 -11.226 1.00 57.16 104 VAL A N 1
ATOM 769 C CA . VAL A 1 104 ? -18.942 -24.557 -10.719 1.00 57.16 104 VAL A CA 1
ATOM 770 C C . VAL A 1 104 ? -20.269 -25.076 -11.286 1.00 57.16 104 VAL A C 1
ATOM 772 O O . VAL A 1 104 ? -20.364 -26.238 -11.685 1.00 57.16 104 VAL A O 1
ATOM 775 N N . LEU A 1 105 ? -21.284 -24.213 -11.396 1.00 55.78 105 LEU A N 1
ATOM 776 C CA . LEU A 1 105 ? -22.588 -24.584 -11.951 1.00 55.78 105 LEU A CA 1
ATOM 777 C C . LEU A 1 105 ? -22.531 -24.857 -13.468 1.00 55.78 105 LEU A C 1
ATOM 779 O O . LEU A 1 105 ? -23.193 -25.780 -13.940 1.00 55.78 105 LEU A O 1
ATOM 783 N N . LEU A 1 106 ? -21.702 -24.126 -14.223 1.00 58.78 106 LEU A N 1
ATOM 784 C CA . LEU A 1 106 ? -21.432 -24.393 -15.644 1.00 58.78 106 LEU A CA 1
ATOM 785 C C . LEU A 1 106 ? -20.690 -25.72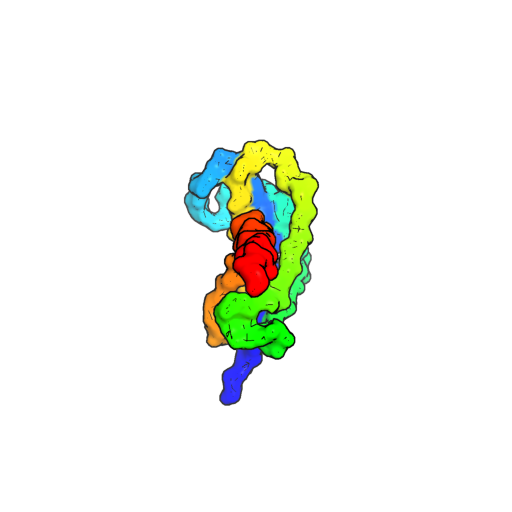3 -15.853 1.00 58.78 106 LEU A C 1
ATOM 787 O O . LEU A 1 106 ? -21.056 -26.490 -16.747 1.00 58.78 106 LEU A O 1
ATOM 791 N N . GLY A 1 107 ? -19.710 -26.040 -14.999 1.00 58.84 107 GLY A N 1
ATOM 792 C CA . GLY A 1 107 ? -19.001 -27.325 -15.032 1.00 58.84 107 GLY A CA 1
ATOM 793 C C . GLY A 1 107 ? -19.911 -28.524 -14.733 1.00 58.84 107 GLY A C 1
ATOM 794 O O . GLY A 1 107 ? -19.841 -29.550 -15.414 1.00 58.84 107 GLY A O 1
ATOM 795 N N . LEU A 1 108 ? -20.825 -28.384 -13.768 1.00 59.44 108 LEU A N 1
ATOM 796 C CA . LEU A 1 108 ? -21.821 -29.415 -13.449 1.00 59.44 108 LEU A CA 1
ATOM 797 C C . LEU A 1 108 ? -22.939 -29.505 -14.504 1.00 59.44 108 LEU A C 1
ATOM 799 O O . LEU A 1 108 ? -23.385 -30.608 -14.828 1.00 59.44 108 LEU A O 1
ATOM 803 N N . GLY A 1 109 ? -23.361 -28.380 -15.087 1.00 57.09 109 GLY A N 1
ATOM 804 C CA . GLY A 1 109 ? -24.354 -28.334 -16.165 1.00 57.09 109 GLY A CA 1
ATOM 805 C C . GLY A 1 109 ? -23.872 -29.021 -17.446 1.00 57.09 109 GLY A C 1
ATOM 806 O O . GLY A 1 109 ? -24.601 -29.829 -18.025 1.00 57.09 109 GLY A O 1
ATOM 807 N N . ALA A 1 110 ? -22.616 -28.791 -17.843 1.00 57.91 110 ALA A N 1
ATOM 808 C CA . ALA A 1 110 ? -21.994 -29.482 -18.975 1.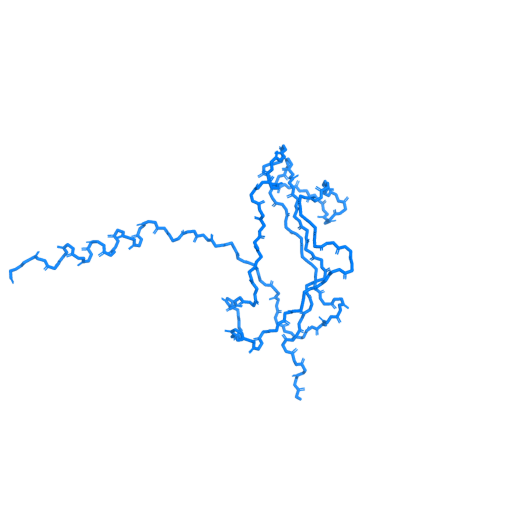00 57.91 110 ALA A CA 1
ATOM 809 C C . ALA A 1 110 ? -21.846 -31.000 -18.734 1.00 57.91 110 ALA A C 1
ATOM 811 O O . ALA A 1 110 ? -21.976 -31.793 -19.668 1.00 57.91 110 ALA A O 1
ATOM 812 N N . LEU A 1 111 ? -21.636 -31.423 -17.480 1.00 53.25 111 LEU A N 1
ATOM 813 C CA . LEU A 1 111 ? -21.574 -32.839 -17.105 1.00 53.25 111 LEU A CA 1
ATOM 814 C C . LEU A 1 111 ? -22.962 -33.512 -17.112 1.00 53.25 111 LEU A C 1
ATOM 816 O O . LEU A 1 111 ? -23.075 -34.678 -17.497 1.00 53.25 111 LEU A O 1
ATOM 820 N N . MET A 1 112 ? -24.025 -32.783 -16.751 1.00 58.06 112 MET A N 1
ATOM 821 C CA . MET A 1 112 ? -25.415 -33.268 -16.804 1.00 58.06 112 MET A CA 1
ATOM 822 C C . MET A 1 112 ? -25.954 -33.402 -18.237 1.00 58.06 112 MET A C 1
ATOM 824 O O . MET A 1 112 ? -26.777 -34.278 -18.495 1.00 58.06 112 MET A O 1
ATOM 828 N N . LEU A 1 113 ? -25.454 -32.603 -19.186 1.00 57.94 113 LEU A N 1
ATOM 829 C CA . LEU A 1 113 ? -25.816 -32.680 -20.610 1.00 57.94 113 LEU A CA 1
ATOM 830 C C . LEU A 1 113 ? -25.187 -33.880 -21.352 1.00 57.94 113 LEU A C 1
ATOM 832 O O . LEU A 1 113 ? -25.504 -34.112 -22.516 1.00 57.94 113 LEU A O 1
ATOM 836 N N . ARG A 1 114 ? -24.335 -34.686 -20.692 1.00 58.12 114 ARG A N 1
ATOM 837 C CA . ARG A 1 114 ? -23.660 -35.862 -21.286 1.00 58.12 114 ARG A CA 1
ATOM 838 C C . ARG A 1 114 ? -24.340 -37.217 -20.991 1.00 58.12 114 ARG A C 1
ATOM 840 O O . ARG A 1 114 ? -23.708 -38.269 -21.073 1.00 58.12 114 ARG A O 1
ATOM 847 N N . LYS A 1 115 ? -25.635 -37.228 -20.668 1.00 57.19 115 LYS A N 1
ATOM 848 C CA . LYS A 1 115 ? -26.512 -38.423 -20.699 1.00 57.19 115 LYS A CA 1
ATOM 849 C C . LYS A 1 115 ? -27.807 -37.987 -21.387 1.00 57.19 115 LYS A C 1
ATOM 851 O O . LYS A 1 115 ? -28.442 -37.076 -20.883 1.00 57.19 115 LYS A O 1
ATOM 856 N N . LYS A 1 116 ? -28.295 -38.535 -22.499 1.00 44.09 116 LYS A N 1
ATOM 857 C CA . LYS A 1 116 ? -28.275 -39.866 -23.152 1.00 44.09 116 LYS A CA 1
ATOM 858 C C . LYS A 1 116 ? -28.849 -39.668 -24.585 1.00 44.09 116 LYS A C 1
ATOM 860 O O . LYS A 1 116 ? -29.352 -38.567 -24.828 1.00 44.09 116 LYS A O 1
ATOM 865 N N . PRO A 1 117 ? -28.944 -40.676 -25.480 1.00 51.59 117 PRO A N 1
ATOM 866 C CA . PRO A 1 117 ? -28.643 -42.111 -25.349 1.00 51.59 117 PRO A CA 1
ATOM 867 C C . PRO A 1 117 ? -27.307 -42.556 -25.950 1.00 51.59 117 PRO A C 1
ATOM 869 O O . PRO A 1 117 ? -26.871 -41.973 -26.964 1.00 51.59 117 PRO A O 1
#

Sequence (117 aa):
MGSKSILSLDELKIFLETSGSIAGCSDNFSTPVYDLGENNWIKLDAGLVGNGSGSGDMLAFIPDSLFNGSGNDVYFYSKFGVNESSNGGFEEWAVQVPEPTALVLLGLGALMLRKKP

Secondary structure (DSSP, 8-state):
----SEEEEEEEEEEEES-S--SSSSTTS-S-SEE--TT--EEEETTSS-SSTT--S------GGG--SS--EEEEEEEESSSS---S--------PPPPTHHHHHHHHHHHTT---

Foldseek 3Di:
DFDFQKKKFQKKFKAFAADQDDPDPDVRTDDTLDICDPPDMDIFHCVPQHHDPPGDRDDDDDDPVSVPDPGPHMDIDIDMDPVHHHPDDDDDDDDPDPDPCVVVVVVVVVVVVPDDD

pLDDT: mean 80.58, std 15.1, range [35.38, 96.5]